Protein AF-A0ABD5Q8B8-F1 (afdb_monomer_li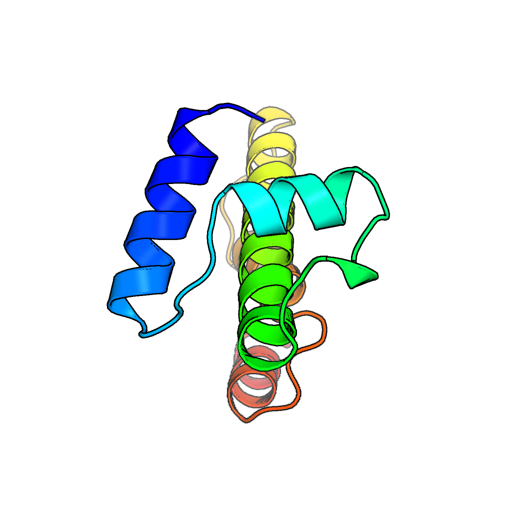te)

Secondary structure (DSSP, 8-state):
--HHHHHHHHHHHHHTT----HHHHHHHHTT-GGGS-HHHHHHHHHHHHHHHHHHHHHHHHHTT----HHHHHHHHHHHTTT--SHHHHHHHHHS--

Foldseek 3Di:
DDPVLLVVLCVVLVVVVAPDDPVCLVCVVVVNNVPPDPSNSVVSQLSVLLVVLVVVLVVCVVVPDDDDPQNVLSSLCSNCPPPPDPSVVVSCVRNVD

Radius of gyration: 14.33 Å; chains: 1; bounding box: 32×22×41 Å

Organism: NCBI:txid2953748

Structure (mmCIF, N/CA/C/O backbone):
data_AF-A0ABD5Q8B8-F1
#
_entry.id   AF-A0ABD5Q8B8-F1
#
loop_
_atom_site.group_PDB
_atom_site.id
_atom_site.type_symbol
_atom_site.label_atom_id
_atom_site.label_alt_id
_atom_site.label_comp_id
_atom_site.label_asym_id
_atom_site.label_entity_id
_atom_site.label_seq_id
_atom_site.pdbx_PDB_ins_code
_atom_site.Cartn_x
_atom_site.Cartn_y
_atom_site.Cartn_z
_atom_site.occupancy
_atom_site.B_iso_or_equiv
_atom_site.auth_seq_id
_atom_site.auth_comp_id
_atom_site.auth_asym_id
_atom_site.auth_atom_id
_atom_site.pdbx_PDB_model_num
ATOM 1 N N . MET A 1 1 ? -10.455 0.412 -5.226 1.00 61.88 1 MET A N 1
ATOM 2 C CA . MET A 1 1 ? -9.513 1.404 -4.669 1.00 61.88 1 MET A CA 1
ATOM 3 C C . MET A 1 1 ? -9.747 2.744 -5.343 1.00 61.88 1 MET A C 1
ATOM 5 O O . MET A 1 1 ? -9.861 2.759 -6.566 1.00 61.88 1 MET A O 1
ATOM 9 N N . GLU A 1 2 ? -9.901 3.826 -4.579 1.00 79.38 2 GLU A N 1
ATOM 10 C CA . GLU A 1 2 ? -10.304 5.124 -5.134 1.00 79.38 2 GLU A CA 1
ATOM 11 C C . GLU A 1 2 ? -9.173 5.784 -5.951 1.00 79.38 2 GLU A C 1
ATOM 13 O O . GLU A 1 2 ? -8.013 5.713 -5.538 1.00 79.38 2 GLU A O 1
ATOM 18 N N . PRO A 1 3 ? -9.474 6.431 -7.096 1.00 81.19 3 PRO A N 1
ATOM 19 C CA . PRO A 1 3 ? -8.477 7.079 -7.960 1.00 81.19 3 PRO A CA 1
ATOM 20 C C . PRO A 1 3 ? -7.594 8.108 -7.242 1.00 81.19 3 PRO A C 1
ATOM 22 O O . PRO A 1 3 ? -6.417 8.240 -7.564 1.00 81.19 3 PRO A O 1
ATOM 25 N N . PHE A 1 4 ? -8.150 8.799 -6.244 1.00 82.19 4 PHE A N 1
ATOM 26 C CA . PHE A 1 4 ? -7.443 9.805 -5.453 1.00 82.19 4 PHE A CA 1
ATOM 27 C C . PHE A 1 4 ? -6.257 9.213 -4.680 1.00 82.19 4 PHE A C 1
ATOM 29 O O . PHE A 1 4 ? -5.153 9.739 -4.757 1.00 82.19 4 PHE A O 1
ATOM 36 N N . ILE A 1 5 ? -6.440 8.057 -4.031 1.00 81.69 5 ILE A N 1
ATOM 37 C CA . ILE A 1 5 ? -5.374 7.409 -3.247 1.00 81.69 5 ILE A CA 1
ATOM 38 C C . ILE A 1 5 ? -4.201 6.987 -4.137 1.00 81.69 5 ILE A C 1
ATOM 40 O O . ILE A 1 5 ? -3.047 7.106 -3.733 1.00 81.69 5 ILE A O 1
ATOM 44 N N . ARG A 1 6 ? -4.475 6.535 -5.369 1.00 82.62 6 ARG A N 1
ATOM 45 C CA . ARG A 1 6 ? -3.411 6.197 -6.329 1.00 82.62 6 ARG A CA 1
ATOM 46 C C . ARG A 1 6 ? -2.584 7.422 -6.700 1.00 82.62 6 ARG A C 1
ATOM 48 O O . ARG A 1 6 ? -1.362 7.335 -6.728 1.00 82.62 6 ARG A O 1
ATOM 55 N N . LYS A 1 7 ? -3.249 8.549 -6.963 1.00 83.88 7 LYS A N 1
ATOM 56 C CA . LYS A 1 7 ? -2.578 9.804 -7.301 1.00 83.88 7 LYS A CA 1
ATOM 57 C C . LYS A 1 7 ? -1.696 10.291 -6.148 1.00 83.88 7 LYS A C 1
ATOM 59 O O . LYS A 1 7 ? -0.513 10.509 -6.370 1.00 83.88 7 LYS A O 1
ATOM 64 N N . GLU A 1 8 ? -2.242 10.370 -4.937 1.00 83.69 8 GLU A N 1
ATOM 65 C CA . GLU A 1 8 ? -1.485 10.792 -3.748 1.00 83.69 8 GLU A CA 1
ATOM 66 C C . GLU A 1 8 ? -0.270 9.886 -3.499 1.00 83.69 8 GLU A C 1
ATOM 68 O O . GLU A 1 8 ? 0.820 10.367 -3.207 1.00 83.69 8 GLU A O 1
ATOM 73 N N . THR A 1 9 ? -0.425 8.568 -3.674 1.00 82.50 9 THR A N 1
ATOM 74 C CA . THR A 1 9 ? 0.682 7.611 -3.500 1.00 82.50 9 THR A CA 1
ATOM 75 C C . THR A 1 9 ? 1.789 7.829 -4.534 1.00 82.50 9 THR A C 1
ATOM 77 O O . THR A 1 9 ? 2.969 7.779 -4.191 1.00 82.50 9 THR A O 1
ATOM 80 N N . LEU A 1 10 ? 1.425 8.094 -5.793 1.00 83.75 10 LEU A N 1
ATOM 81 C CA . LEU A 1 10 ? 2.385 8.415 -6.853 1.00 83.75 10 LEU A CA 1
ATOM 82 C C . LEU A 1 10 ? 3.122 9.727 -6.559 1.00 83.75 10 LEU A C 1
ATOM 84 O O . LEU A 1 10 ? 4.342 9.781 -6.689 1.00 83.75 10 LEU A O 1
ATOM 88 N N . GLU A 1 11 ? 2.403 10.765 -6.130 1.00 81.88 11 GLU A N 1
ATOM 89 C CA . GLU A 1 11 ? 2.992 12.062 -5.780 1.00 81.88 11 GLU A CA 1
ATOM 90 C C . GLU A 1 11 ? 3.931 11.946 -4.567 1.00 81.88 11 GLU A C 1
ATOM 92 O O . GLU A 1 11 ? 5.039 12.482 -4.593 1.00 81.88 11 GLU A O 1
ATOM 97 N N . ALA A 1 12 ? 3.553 11.172 -3.545 1.00 74.75 12 ALA A N 1
ATOM 98 C CA . ALA A 1 12 ? 4.405 10.889 -2.391 1.00 74.75 12 ALA A CA 1
ATOM 99 C C . ALA A 1 12 ? 5.677 10.116 -2.782 1.00 74.75 12 ALA A C 1
ATOM 101 O O . ALA A 1 12 ? 6.774 10.457 -2.344 1.00 74.75 12 ALA A O 1
ATOM 102 N N . SER A 1 13 ? 5.549 9.111 -3.651 1.00 75.06 13 SER A N 1
ATOM 103 C CA . SER A 1 13 ? 6.677 8.296 -4.113 1.00 75.06 13 SER A CA 1
ATOM 104 C C . SER A 1 13 ? 7.658 9.087 -4.993 1.00 75.06 13 SER A C 1
ATOM 106 O O . SER A 1 13 ? 8.868 8.887 -4.900 1.00 75.06 13 SER A O 1
ATOM 108 N N . GLN A 1 14 ? 7.172 10.055 -5.780 1.00 77.88 14 GLN A N 1
ATOM 109 C CA . GLN A 1 14 ? 8.031 10.952 -6.564 1.00 77.88 14 GLN A CA 1
ATOM 110 C C . GLN A 1 14 ? 8.900 11.863 -5.692 1.00 77.88 14 GLN A C 1
ATOM 112 O O . GLN A 1 14 ? 10.047 12.129 -6.048 1.00 77.88 14 GLN A O 1
ATOM 117 N N . ILE A 1 15 ? 8.392 12.310 -4.539 1.00 70.00 15 ILE A N 1
ATOM 118 C CA . ILE A 1 15 ? 9.184 13.089 -3.572 1.00 70.00 15 ILE A CA 1
ATOM 119 C C . ILE A 1 15 ? 10.334 12.243 -3.006 1.00 70.00 15 ILE A C 1
ATOM 121 O O . ILE A 1 15 ? 11.423 12.765 -2.769 1.00 70.00 15 ILE A O 1
ATOM 125 N N . GLU A 1 16 ? 10.123 10.935 -2.840 1.00 65.06 16 GLU A N 1
ATOM 126 C CA . GLU A 1 16 ? 11.154 9.981 -2.407 1.00 65.06 16 GLU A CA 1
ATOM 127 C C . GLU A 1 16 ? 12.137 9.583 -3.528 1.00 65.06 16 GLU A C 1
ATOM 129 O O . GLU A 1 16 ? 13.109 8.873 -3.268 1.00 65.06 16 GLU A O 1
ATOM 134 N N . GLY A 1 17 ? 11.945 10.099 -4.750 1.00 68.31 17 GLY A N 1
ATOM 135 C CA . GLY A 1 17 ? 12.837 9.895 -5.896 1.00 68.31 17 GLY A CA 1
ATOM 136 C C . GLY A 1 17 ? 12.444 8.735 -6.810 1.00 68.31 17 GLY A C 1
ATOM 137 O O . GLY A 1 17 ? 13.217 8.366 -7.694 1.00 68.31 17 GLY A O 1
ATOM 138 N N . THR A 1 18 ? 11.258 8.159 -6.626 1.00 73.31 18 THR A N 1
ATOM 139 C CA . THR A 1 18 ? 10.788 7.031 -7.429 1.00 73.31 18 THR A CA 1
ATOM 140 C C . THR A 1 18 ? 9.966 7.523 -8.628 1.00 73.31 18 THR A C 1
ATOM 142 O O . THR A 1 18 ? 9.012 8.284 -8.483 1.00 73.31 18 THR A O 1
ATOM 145 N N . HIS A 1 19 ? 10.295 7.067 -9.840 1.00 82.19 19 HIS A N 1
ATOM 146 C CA . HIS A 1 19 ? 9.668 7.524 -11.092 1.00 82.19 19 HIS A CA 1
ATOM 147 C C . HIS A 1 19 ? 8.498 6.649 -11.581 1.00 82.19 19 HIS A C 1
ATOM 149 O O . HIS A 1 19 ? 8.260 6.551 -12.784 1.00 82.19 19 HIS A O 1
ATOM 155 N N . VAL A 1 20 ? 7.767 5.990 -10.676 1.00 89.62 20 VAL A N 1
ATOM 156 C CA . VAL A 1 20 ? 6.644 5.109 -11.050 1.00 89.62 20 VAL A CA 1
ATOM 157 C C . VAL A 1 20 ? 5.541 5.898 -11.749 1.00 89.62 20 VAL A C 1
ATOM 159 O O . VAL A 1 20 ? 5.217 7.027 -11.372 1.00 89.62 20 VAL A O 1
ATOM 162 N N . THR A 1 21 ? 4.932 5.283 -12.756 1.00 89.75 21 THR A N 1
ATOM 163 C CA . THR A 1 21 ? 3.799 5.833 -13.495 1.00 89.75 21 THR A CA 1
ATOM 164 C C . THR A 1 21 ? 2.507 5.085 -13.177 1.00 89.75 21 THR A C 1
ATOM 166 O O . THR A 1 21 ? 2.505 3.945 -12.714 1.00 89.75 21 THR A O 1
ATOM 169 N N . LEU A 1 22 ? 1.368 5.706 -13.487 1.00 90.19 22 LEU A N 1
ATOM 170 C CA . LEU A 1 22 ? 0.070 5.041 -13.368 1.00 90.19 22 LEU A CA 1
ATOM 171 C C . LEU A 1 22 ? -0.041 3.816 -14.299 1.00 90.19 22 LEU A C 1
ATOM 173 O O . LEU A 1 22 ? -0.685 2.831 -13.944 1.00 90.19 22 LEU A O 1
ATOM 177 N N . SER A 1 23 ? 0.614 3.858 -15.462 1.00 91.69 23 SER A N 1
ATOM 178 C CA . SER A 1 23 ? 0.664 2.730 -16.395 1.00 91.69 23 SER A CA 1
ATOM 179 C C . SER A 1 23 ? 1.391 1.524 -15.806 1.00 91.69 23 SER A C 1
ATOM 181 O O . SER A 1 23 ? 0.949 0.405 -16.036 1.00 91.69 23 SER A O 1
ATOM 183 N N . ASP A 1 24 ? 2.445 1.732 -15.012 1.00 93.19 24 ASP A N 1
ATOM 184 C CA . ASP A 1 24 ? 3.157 0.631 -14.349 1.00 93.19 24 ASP A CA 1
ATOM 185 C C . ASP A 1 24 ? 2.258 -0.075 -13.325 1.00 93.19 24 ASP A C 1
ATOM 187 O O . ASP A 1 24 ? 2.227 -1.303 -13.258 1.00 93.19 24 ASP A O 1
ATOM 191 N N . ILE A 1 25 ? 1.457 0.696 -12.577 1.00 91.25 25 ILE A N 1
ATOM 192 C CA . ILE A 1 25 ? 0.467 0.150 -11.635 1.00 91.25 25 ILE A CA 1
ATOM 193 C C . ILE A 1 25 ? -0.567 -0.694 -12.386 1.00 91.25 25 ILE A C 1
ATOM 195 O O . ILE A 1 25 ? -0.878 -1.806 -11.965 1.00 91.25 25 ILE A O 1
ATOM 199 N N . TYR A 1 26 ? -1.093 -0.196 -13.508 1.00 92.94 26 TYR A N 1
ATOM 200 C CA . TYR A 1 26 ? -2.061 -0.954 -14.303 1.00 92.94 26 TYR A CA 1
ATOM 201 C C . TYR A 1 26 ? -1.451 -2.190 -14.958 1.00 92.94 26 TYR A C 1
ATOM 203 O O . TYR A 1 26 ? -2.106 -3.229 -15.004 1.00 92.94 26 TYR A O 1
ATOM 211 N N . ALA A 1 27 ? -0.206 -2.106 -15.428 1.00 94.50 27 ALA A N 1
ATOM 212 C CA . ALA A 1 27 ? 0.519 -3.256 -15.947 1.00 94.50 27 ALA A CA 1
ATOM 213 C C . ALA A 1 27 ? 0.672 -4.336 -14.866 1.00 94.50 27 ALA A C 1
ATOM 215 O O . ALA A 1 27 ? 0.418 -5.504 -15.147 1.00 94.50 27 ALA A O 1
ATOM 216 N N . TYR A 1 28 ? 0.991 -3.954 -13.624 1.00 93.69 28 TYR A N 1
ATOM 217 C CA . TYR A 1 28 ? 1.028 -4.877 -12.488 1.00 93.69 28 TYR A CA 1
ATOM 218 C C . TYR A 1 28 ? -0.349 -5.500 -12.203 1.00 93.69 28 TYR A C 1
ATOM 220 O O . TYR A 1 28 ? -0.479 -6.721 -12.163 1.00 93.69 28 TYR A O 1
ATOM 228 N N . GLU A 1 29 ? -1.401 -4.685 -12.059 1.00 90.62 29 GLU A N 1
ATOM 229 C CA . GLU A 1 29 ? -2.767 -5.162 -11.772 1.00 90.62 29 GLU A CA 1
ATOM 230 C C . GLU A 1 29 ? -3.305 -6.104 -12.870 1.00 90.62 29 GLU A C 1
ATOM 232 O O . GLU A 1 29 ? -4.064 -7.029 -12.581 1.00 90.62 29 GLU A O 1
ATOM 237 N N . ALA A 1 30 ? -2.899 -5.894 -14.126 1.00 94.62 30 ALA A N 1
ATOM 238 C CA . ALA A 1 30 ? -3.258 -6.739 -15.262 1.00 94.62 30 ALA A CA 1
ATOM 239 C C . ALA A 1 30 ? -2.397 -8.014 -15.392 1.00 94.62 30 ALA A C 1
ATOM 241 O O . ALA A 1 30 ? -2.624 -8.805 -16.310 1.00 94.62 30 ALA A O 1
ATOM 242 N N . GLY A 1 31 ? -1.402 -8.219 -14.519 1.00 94.06 31 GLY A N 1
ATOM 243 C CA . GLY A 1 31 ? -0.448 -9.330 -14.611 1.00 94.06 31 GLY A CA 1
ATOM 244 C C . GLY A 1 31 ? 0.516 -9.216 -15.798 1.00 94.06 31 GLY A C 1
ATOM 245 O O . GLY A 1 31 ? 1.032 -10.221 -16.283 1.00 94.06 31 GLY A O 1
ATOM 246 N N . GLN A 1 32 ? 0.741 -8.001 -16.298 1.00 95.38 32 GLN A N 1
ATOM 247 C CA . GLN A 1 32 ? 1.583 -7.689 -17.452 1.00 95.38 32 GLN A CA 1
ATOM 248 C C . GLN A 1 32 ? 2.878 -6.976 -17.034 1.00 95.38 32 GLN A C 1
ATOM 250 O O . GLN A 1 32 ? 3.314 -6.011 -17.662 1.00 95.38 32 GLN A O 1
ATOM 255 N N . GLU A 1 33 ? 3.515 -7.460 -15.969 1.00 91.56 33 GLU A N 1
ATOM 256 C CA . GLU A 1 33 ? 4.711 -6.851 -15.367 1.00 91.56 33 GLU A CA 1
ATOM 257 C C . GLU A 1 33 ? 5.908 -6.738 -16.330 1.00 91.56 33 GLU A C 1
ATOM 259 O O . GLU A 1 33 ? 6.822 -5.953 -16.096 1.00 91.56 33 GLU A O 1
ATOM 264 N N . THR A 1 34 ? 5.890 -7.462 -17.453 1.00 94.25 34 THR A N 1
ATOM 265 C CA . THR A 1 34 ? 6.869 -7.322 -18.543 1.00 94.25 34 THR A CA 1
ATOM 266 C C . THR A 1 34 ? 6.858 -5.946 -19.213 1.00 94.25 34 THR A C 1
ATOM 268 O O . THR A 1 34 ? 7.815 -5.620 -19.908 1.00 94.25 34 THR A O 1
ATOM 271 N N . PHE A 1 35 ? 5.790 -5.155 -19.051 1.00 92.69 35 PHE A N 1
ATOM 272 C CA . PHE A 1 35 ? 5.714 -3.770 -19.540 1.00 92.69 35 PHE A CA 1
ATOM 273 C C . PHE A 1 35 ? 6.249 -2.736 -18.542 1.00 92.69 35 PHE A C 1
ATOM 275 O O . PHE A 1 35 ? 6.261 -1.548 -18.855 1.00 92.69 35 PHE A O 1
ATOM 282 N N . ILE A 1 36 ? 6.667 -3.168 -17.350 1.00 93.62 36 ILE A N 1
ATOM 283 C CA . ILE A 1 36 ? 7.266 -2.296 -16.343 1.00 93.62 36 ILE A CA 1
ATOM 284 C C . ILE A 1 36 ? 8.776 -2.303 -16.564 1.00 93.62 36 ILE A C 1
ATOM 286 O O . ILE A 1 36 ? 9.410 -3.363 -16.522 1.00 93.62 36 ILE A O 1
ATOM 290 N N . ASP A 1 37 ? 9.350 -1.121 -16.781 1.00 92.81 37 ASP A N 1
ATOM 291 C CA . ASP A 1 37 ? 10.796 -0.974 -16.935 1.00 92.81 37 ASP A CA 1
ATOM 292 C C . ASP A 1 37 ? 11.526 -1.439 -15.659 1.00 92.81 37 ASP A C 1
ATOM 294 O O . ASP A 1 37 ? 11.043 -1.255 -14.537 1.00 92.81 37 ASP A O 1
ATOM 298 N N . GLU A 1 38 ? 12.693 -2.069 -15.821 1.00 89.62 38 GLU A N 1
ATOM 299 C CA . GLU A 1 38 ? 13.439 -2.705 -14.721 1.00 89.62 38 GLU A CA 1
ATOM 300 C C . GLU A 1 38 ? 13.752 -1.725 -13.581 1.00 89.62 38 GLU A C 1
ATOM 302 O O . GLU A 1 38 ? 13.585 -2.057 -12.408 1.00 89.62 38 GLU A O 1
ATOM 307 N N . ASP A 1 39 ? 14.141 -0.496 -13.924 1.00 88.81 39 ASP A N 1
ATOM 308 C CA . ASP A 1 39 ? 14.441 0.583 -12.981 1.00 88.81 39 ASP A CA 1
ATOM 309 C C . ASP A 1 39 ? 13.208 1.042 -12.187 1.00 88.81 39 ASP A C 1
ATOM 311 O O . ASP A 1 39 ? 13.343 1.559 -11.077 1.00 88.81 39 ASP A O 1
ATOM 315 N N . ARG A 1 40 ? 11.997 0.803 -12.709 1.00 89.75 40 ARG A N 1
ATOM 316 C CA . ARG A 1 40 ? 10.728 1.126 -12.043 1.00 89.75 40 ARG A CA 1
ATOM 317 C C . ARG A 1 40 ? 10.085 -0.061 -11.338 1.00 89.75 40 ARG A C 1
ATOM 319 O O . ARG A 1 40 ? 9.146 0.151 -10.568 1.00 89.75 40 ARG A O 1
ATOM 326 N N . ARG A 1 41 ? 10.560 -1.295 -11.542 1.00 89.06 41 ARG A N 1
ATOM 327 C CA . ARG A 1 41 ? 9.925 -2.495 -10.967 1.00 89.06 41 ARG A CA 1
ATOM 328 C C . ARG A 1 41 ? 9.887 -2.451 -9.441 1.00 89.06 41 ARG A C 1
ATOM 330 O O . ARG A 1 41 ? 8.832 -2.682 -8.853 1.00 89.06 41 ARG A O 1
ATOM 337 N N . GLN A 1 42 ? 11.005 -2.102 -8.802 1.00 87.06 42 GLN A N 1
ATOM 338 C CA . GLN A 1 42 ? 11.069 -2.004 -7.341 1.00 87.06 42 GLN A CA 1
ATOM 339 C C . GLN A 1 42 ? 10.117 -0.923 -6.813 1.00 87.06 42 GLN A C 1
ATOM 341 O O . GLN A 1 42 ? 9.297 -1.196 -5.940 1.00 87.06 42 GLN A O 1
ATOM 346 N N . GLY A 1 43 ? 10.166 0.272 -7.403 1.00 87.38 43 GLY A N 1
ATOM 347 C CA . GLY A 1 43 ? 9.262 1.361 -7.047 1.00 87.38 43 GLY A CA 1
ATOM 348 C C . GLY A 1 43 ? 7.789 0.994 -7.228 1.00 87.38 43 GLY A C 1
ATOM 349 O O . GLY A 1 43 ? 6.948 1.319 -6.394 1.00 87.38 43 GLY A O 1
ATOM 350 N N . THR A 1 44 ? 7.467 0.271 -8.300 1.00 90.88 44 THR A N 1
ATOM 351 C CA . THR A 1 44 ? 6.098 -0.186 -8.561 1.00 90.88 44 THR A CA 1
ATOM 352 C C . THR A 1 44 ? 5.639 -1.140 -7.464 1.00 90.88 44 THR A C 1
ATOM 354 O O . THR A 1 44 ? 4.545 -0.967 -6.930 1.00 90.88 44 THR A O 1
ATOM 357 N N . GLN A 1 45 ? 6.490 -2.082 -7.049 1.00 90.06 45 GLN A N 1
ATOM 358 C CA . GLN A 1 45 ? 6.181 -2.986 -5.942 1.00 90.06 45 GLN A CA 1
ATOM 359 C C . GLN A 1 45 ? 5.977 -2.236 -4.615 1.00 90.06 45 GLN A C 1
ATOM 361 O O . GLN A 1 45 ? 5.063 -2.569 -3.863 1.00 90.06 45 GLN A O 1
ATOM 366 N N . GLU A 1 46 ? 6.776 -1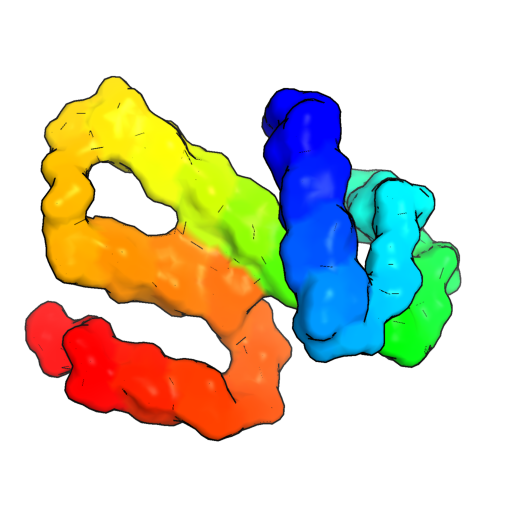.203 -4.336 1.00 87.19 46 GLU A N 1
ATOM 367 C CA . GLU A 1 46 ? 6.615 -0.355 -3.146 1.00 87.19 46 GLU A CA 1
ATOM 368 C C . GLU A 1 46 ? 5.248 0.339 -3.124 1.00 87.19 46 GLU A C 1
ATOM 370 O O . GLU A 1 46 ? 4.547 0.303 -2.109 1.00 87.19 46 GLU A O 1
ATOM 375 N N . ILE A 1 47 ? 4.824 0.902 -4.259 1.00 88.81 47 ILE A N 1
ATOM 376 C CA . ILE A 1 47 ? 3.501 1.517 -4.387 1.00 88.81 47 ILE A CA 1
ATOM 377 C C . ILE A 1 47 ? 2.397 0.477 -4.199 1.00 88.81 47 ILE A C 1
ATOM 379 O O . ILE A 1 47 ? 1.461 0.713 -3.439 1.00 88.81 47 ILE A O 1
ATOM 383 N N . ILE A 1 48 ? 2.504 -0.697 -4.823 1.00 91.38 48 ILE A N 1
ATOM 384 C CA . ILE A 1 48 ? 1.522 -1.775 -4.646 1.00 91.38 48 ILE A CA 1
ATOM 385 C C . ILE A 1 48 ? 1.407 -2.182 -3.172 1.00 91.38 48 ILE A C 1
ATOM 387 O O . ILE A 1 48 ? 0.301 -2.293 -2.637 1.00 91.38 48 ILE A O 1
ATOM 391 N N . ASN A 1 49 ? 2.535 -2.341 -2.483 1.00 90.75 49 ASN A N 1
ATOM 392 C CA . ASN A 1 49 ? 2.553 -2.668 -1.063 1.00 90.75 49 ASN A CA 1
ATOM 393 C C . ASN A 1 49 ? 1.901 -1.579 -0.209 1.00 90.75 49 ASN A C 1
ATOM 395 O O . ASN A 1 49 ? 1.136 -1.893 0.705 1.00 90.75 49 ASN A O 1
ATOM 399 N N . TYR A 1 50 ? 2.165 -0.307 -0.518 1.00 88.38 50 TYR A N 1
ATOM 400 C CA . TYR A 1 50 ? 1.529 0.831 0.141 1.00 88.38 50 TYR A CA 1
ATOM 401 C C . TYR A 1 50 ? 0.010 0.795 -0.028 1.00 88.38 50 TYR A C 1
ATOM 403 O O . TYR A 1 50 ? -0.740 0.884 0.950 1.00 88.38 50 TYR A O 1
ATOM 411 N N . LEU A 1 51 ? -0.452 0.581 -1.259 1.00 90.25 51 LEU A N 1
ATOM 412 C CA . LEU A 1 51 ? -1.871 0.516 -1.576 1.00 90.25 51 LEU A CA 1
ATOM 413 C C . LEU A 1 51 ? -2.570 -0.645 -0.845 1.00 90.25 51 LEU A C 1
ATOM 415 O O . LEU A 1 51 ? -3.675 -0.481 -0.310 1.00 90.25 51 LEU A O 1
ATOM 419 N N . HIS A 1 52 ? -1.913 -1.803 -0.762 1.00 91.25 52 HIS A N 1
ATOM 420 C CA . HIS A 1 52 ? -2.391 -2.957 -0.001 1.00 91.25 52 HIS A CA 1
ATOM 421 C C . HIS A 1 52 ? -2.405 -2.702 1.511 1.00 91.25 52 HIS A C 1
ATOM 423 O O . HIS A 1 52 ? -3.385 -3.048 2.175 1.00 91.25 52 HIS A O 1
ATOM 429 N N . ALA A 1 53 ? -1.358 -2.085 2.064 1.00 92.00 53 ALA A N 1
ATOM 430 C CA . ALA A 1 53 ? -1.266 -1.764 3.486 1.00 92.00 53 ALA A CA 1
ATOM 431 C C . ALA A 1 53 ? -2.371 -0.791 3.925 1.00 92.00 53 ALA A C 1
ATOM 433 O O . ALA A 1 53 ? -3.035 -1.039 4.933 1.00 92.00 53 ALA A O 1
ATOM 434 N N . LEU A 1 54 ? -2.617 0.265 3.140 1.00 90.94 54 LEU A N 1
ATOM 435 C CA . LEU A 1 54 ? -3.700 1.220 3.389 1.00 90.94 54 LEU A CA 1
ATOM 436 C C . LEU A 1 54 ? -5.085 0.589 3.276 1.00 90.94 54 LEU A C 1
ATOM 438 O O . LEU A 1 54 ? -5.960 0.852 4.099 1.00 90.94 54 LEU A O 1
ATOM 442 N N . THR A 1 55 ? -5.302 -0.234 2.249 1.00 92.00 55 THR A N 1
ATOM 443 C CA . THR A 1 55 ? -6.586 -0.920 2.068 1.00 92.00 55 THR A CA 1
ATOM 444 C C . THR A 1 55 ? -6.867 -1.820 3.268 1.00 92.00 55 THR A C 1
ATOM 446 O O . THR A 1 55 ? -7.937 -1.737 3.865 1.00 92.00 55 THR A O 1
ATOM 449 N N . HIS A 1 56 ? -5.872 -2.606 3.683 1.00 91.81 56 HIS A N 1
ATOM 450 C CA . HIS A 1 56 ? -5.989 -3.499 4.827 1.00 91.81 56 HIS A CA 1
ATOM 451 C C . HIS A 1 56 ? -6.324 -2.763 6.130 1.00 91.81 56 HIS A C 1
ATOM 453 O O . HIS A 1 56 ? -7.223 -3.184 6.857 1.00 91.81 56 HIS A O 1
ATOM 459 N N . SER A 1 57 ? -5.628 -1.666 6.437 1.00 92.00 57 SER A N 1
ATOM 460 C CA . SER A 1 57 ? -5.869 -0.935 7.682 1.00 92.00 57 SER A CA 1
ATOM 461 C C . SER A 1 57 ? -7.195 -0.209 7.701 1.00 92.00 57 SER A C 1
ATOM 463 O O . SER A 1 57 ? -7.884 -0.243 8.717 1.00 92.00 57 SER A O 1
ATOM 465 N N . ARG A 1 58 ? -7.591 0.398 6.580 1.00 93.12 58 ARG A N 1
ATOM 466 C CA . ARG A 1 58 ? -8.912 1.011 6.442 1.00 93.12 58 ARG A CA 1
ATOM 467 C C . ARG A 1 58 ? -10.008 -0.018 6.692 1.00 93.12 58 ARG A C 1
ATOM 469 O O . ARG A 1 58 ? -10.952 0.272 7.427 1.00 93.12 58 ARG A O 1
ATOM 476 N N . ASP A 1 59 ? -9.886 -1.199 6.096 1.00 94.81 59 ASP A N 1
ATOM 477 C CA . ASP A 1 59 ? -10.880 -2.260 6.244 1.00 94.81 59 ASP A CA 1
ATOM 478 C C . ASP A 1 59 ? -10.923 -2.762 7.695 1.00 94.81 59 ASP A C 1
ATOM 480 O O . ASP A 1 59 ? -12.006 -2.916 8.257 1.00 94.81 59 ASP A O 1
ATOM 484 N N . ALA A 1 60 ? -9.766 -2.910 8.351 1.00 93.56 60 ALA A N 1
ATOM 485 C CA . ALA A 1 60 ? -9.690 -3.266 9.767 1.00 93.56 60 ALA A CA 1
ATOM 486 C C . ALA A 1 60 ? -10.332 -2.206 10.682 1.00 93.56 60 ALA A C 1
ATOM 488 O O . ALA A 1 60 ? -11.101 -2.555 11.578 1.00 93.56 60 ALA A O 1
ATOM 489 N N . ILE A 1 61 ? -10.060 -0.919 10.441 1.00 95.38 61 ILE A N 1
ATOM 490 C CA . ILE A 1 61 ? -10.644 0.200 11.200 1.00 95.38 61 ILE A CA 1
ATOM 491 C C . ILE A 1 61 ? -12.161 0.246 11.000 1.00 95.38 61 ILE A C 1
ATOM 493 O O . ILE A 1 61 ? -12.915 0.382 11.960 1.00 95.38 61 ILE A O 1
ATOM 497 N N . THR A 1 62 ? -12.621 0.068 9.762 1.00 95.88 62 THR A N 1
ATOM 498 C CA . THR A 1 62 ? -14.052 0.050 9.422 1.00 95.88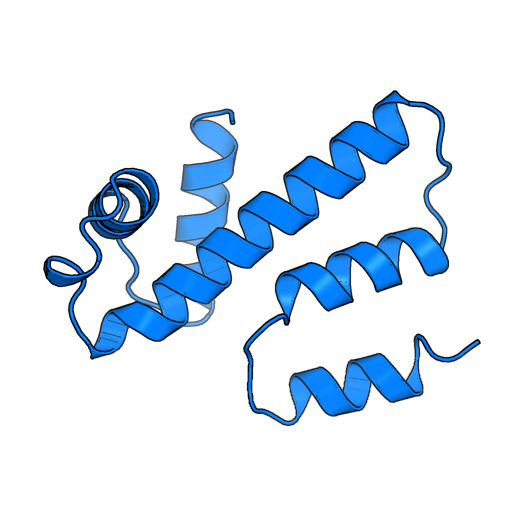 62 THR A CA 1
ATOM 499 C C . THR A 1 62 ? -14.767 -1.150 10.050 1.00 95.88 62 THR A C 1
ATOM 501 O O . THR A 1 62 ? -15.925 -1.041 10.445 1.00 95.88 62 THR A O 1
ATOM 504 N N . ALA A 1 63 ? -14.068 -2.276 10.212 1.00 96.19 63 ALA A N 1
ATOM 505 C CA . ALA A 1 63 ? -14.545 -3.453 10.936 1.00 96.19 63 ALA A CA 1
ATOM 506 C C . ALA A 1 63 ? -14.500 -3.303 12.474 1.00 96.19 63 ALA A C 1
ATOM 508 O O . ALA A 1 63 ? -14.858 -4.239 13.188 1.00 96.19 63 ALA A O 1
ATOM 509 N N . GLY A 1 64 ? -14.079 -2.145 12.995 1.00 95.25 64 GLY A N 1
ATOM 510 C CA . GLY A 1 64 ? -14.090 -1.827 14.424 1.00 95.25 64 GLY A CA 1
ATOM 511 C C . GLY A 1 64 ? -12.763 -2.044 15.153 1.00 95.25 64 GLY A C 1
ATOM 512 O O . GLY A 1 64 ? -12.729 -1.922 16.379 1.00 95.25 64 GLY A O 1
ATOM 513 N N . LYS A 1 65 ? -11.661 -2.343 14.448 1.00 94.25 65 LYS A N 1
ATOM 514 C CA . LYS A 1 65 ? -10.325 -2.384 15.063 1.00 94.25 65 LYS A CA 1
ATOM 515 C C . LYS A 1 65 ? -9.900 -0.963 15.446 1.00 94.25 65 LYS A C 1
ATOM 517 O O . LYS A 1 65 ? -10.005 -0.032 14.651 1.00 94.25 65 LYS A O 1
ATOM 522 N N . THR A 1 66 ? -9.412 -0.788 16.669 1.00 94.38 66 THR A N 1
ATOM 523 C CA . THR A 1 66 ? -8.859 0.490 17.128 1.00 94.38 66 THR A CA 1
ATOM 524 C C . THR A 1 66 ? -7.488 0.745 16.502 1.00 94.38 66 THR A C 1
ATOM 526 O O . THR A 1 66 ? -6.764 -0.183 16.141 1.00 94.38 66 THR A O 1
ATOM 529 N N . VAL A 1 67 ? -7.114 2.020 16.370 1.00 93.00 67 VAL A N 1
ATOM 530 C CA . VAL A 1 67 ? -5.775 2.396 15.901 1.00 93.00 67 VAL A CA 1
ATOM 531 C C . VAL A 1 67 ? -4.785 2.178 17.042 1.00 93.00 67 VAL A C 1
ATOM 533 O O . VAL A 1 67 ? -4.684 3.000 17.951 1.00 93.00 67 VAL A O 1
ATOM 536 N N . THR A 1 68 ? -4.089 1.044 17.004 1.00 93.69 68 THR A N 1
ATOM 537 C CA . THR A 1 68 ? -3.072 0.655 17.988 1.00 93.69 68 THR A CA 1
ATOM 538 C C . THR A 1 68 ? -1.697 0.511 17.341 1.00 93.69 68 THR A C 1
ATOM 540 O O . THR A 1 68 ? -1.567 0.502 16.114 1.00 93.69 68 THR A O 1
ATOM 543 N N . VAL A 1 69 ? -0.657 0.381 18.170 1.00 90.44 69 VAL A N 1
ATOM 544 C CA . VAL A 1 69 ? 0.711 0.127 17.695 1.00 90.44 69 VAL A CA 1
ATOM 545 C C . VAL A 1 69 ? 0.770 -1.177 16.900 1.00 90.44 69 VAL A C 1
ATOM 547 O O . VAL A 1 69 ? 1.412 -1.211 15.856 1.00 90.44 69 VAL A O 1
ATOM 550 N N . GLU A 1 70 ? 0.037 -2.213 17.311 1.00 89.81 70 GLU A N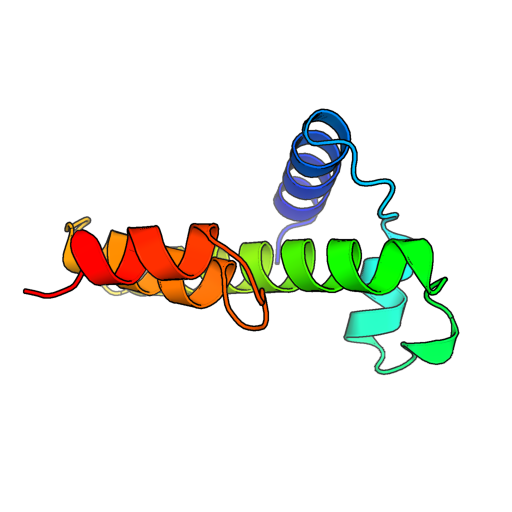 1
ATOM 551 C CA . GLU A 1 70 ? -0.032 -3.488 16.594 1.00 89.81 70 GLU A CA 1
ATOM 552 C C . GLU A 1 70 ? -0.599 -3.310 15.180 1.00 89.81 70 GLU A C 1
ATOM 554 O O . GLU A 1 70 ? -0.016 -3.809 14.219 1.00 89.81 70 GLU A O 1
ATOM 559 N N . LEU A 1 71 ? -1.684 -2.539 15.020 1.00 90.19 71 LEU A N 1
ATOM 560 C CA . LEU A 1 71 ? -2.241 -2.249 13.694 1.00 90.19 71 LEU A CA 1
ATOM 561 C C . LEU A 1 71 ? -1.249 -1.465 12.821 1.00 90.19 71 LEU A C 1
ATOM 563 O O . LEU A 1 71 ? -1.086 -1.770 11.640 1.00 90.19 71 LEU A O 1
ATOM 567 N N . LEU A 1 72 ? -0.558 -0.477 13.394 1.00 89.88 72 LEU A N 1
ATOM 568 C CA . LEU A 1 72 ? 0.465 0.291 12.678 1.00 89.88 72 LEU A CA 1
ATOM 569 C C . LEU A 1 72 ? 1.651 -0.593 12.262 1.00 89.88 72 LEU A C 1
ATOM 571 O O . LEU A 1 72 ? 2.168 -0.459 11.153 1.00 89.88 72 LEU A O 1
ATOM 575 N N . CYS A 1 73 ? 2.045 -1.540 13.109 1.00 90.19 73 CYS A N 1
ATOM 576 C CA . CYS A 1 73 ? 3.079 -2.522 12.812 1.00 90.19 73 CYS A CA 1
ATOM 577 C C . CYS A 1 73 ? 2.660 -3.503 11.709 1.00 90.19 73 CYS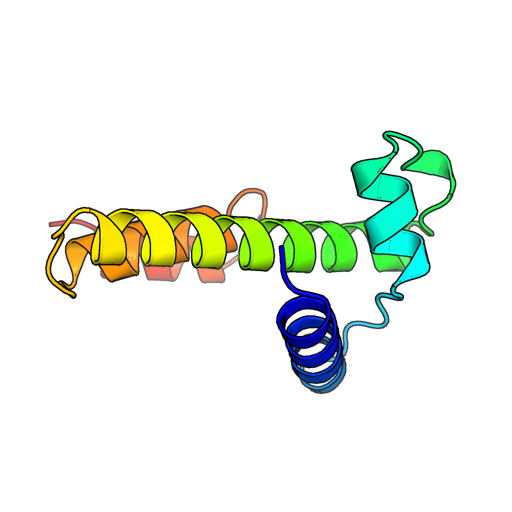 A C 1
ATOM 579 O O . CYS A 1 73 ? 3.449 -3.785 10.809 1.00 90.19 73 CYS A O 1
ATOM 581 N N . GLU A 1 74 ? 1.415 -3.988 11.720 1.00 89.56 74 GLU A N 1
ATOM 582 C CA . GLU A 1 74 ? 0.853 -4.811 10.639 1.00 89.56 74 GLU A CA 1
ATOM 583 C C . GLU A 1 74 ? 0.869 -4.069 9.293 1.00 89.56 74 GLU A C 1
ATOM 585 O O . GLU A 1 74 ? 1.262 -4.637 8.270 1.00 89.56 74 GLU A O 1
ATOM 590 N N . MET A 1 75 ? 0.479 -2.790 9.284 1.00 91.00 75 MET A N 1
ATOM 591 C CA . MET A 1 75 ? 0.547 -1.939 8.092 1.00 91.00 75 MET A CA 1
ATOM 592 C C . MET A 1 75 ? 1.974 -1.796 7.580 1.00 91.00 75 MET A C 1
ATOM 594 O O . MET A 1 75 ? 2.231 -1.981 6.391 1.00 91.00 75 MET A O 1
ATOM 598 N N . LEU A 1 76 ? 2.902 -1.476 8.480 1.00 88.12 76 LEU A N 1
ATOM 599 C CA . LEU A 1 76 ? 4.289 -1.225 8.129 1.00 88.12 76 LEU A CA 1
ATOM 600 C C . LEU A 1 76 ? 4.975 -2.501 7.612 1.00 88.12 76 LEU A C 1
ATOM 602 O O . LEU A 1 76 ? 5.715 -2.436 6.632 1.00 88.12 76 LEU A O 1
ATOM 606 N N . HIS A 1 77 ? 4.666 -3.671 8.182 1.00 88.38 77 HIS A N 1
ATOM 607 C CA . HIS A 1 77 ? 5.123 -4.962 7.655 1.00 88.38 77 HIS A CA 1
ATOM 608 C C . HIS A 1 77 ? 4.649 -5.216 6.221 1.00 88.38 77 HIS A C 1
ATOM 610 O O . HIS A 1 77 ? 5.422 -5.706 5.400 1.00 88.38 77 HIS A O 1
ATOM 616 N N . ARG A 1 78 ? 3.390 -4.886 5.906 1.00 90.12 78 ARG A N 1
ATOM 617 C CA . ARG A 1 78 ? 2.847 -5.030 4.546 1.00 90.12 78 ARG A CA 1
ATOM 618 C C . ARG A 1 78 ? 3.511 -4.062 3.576 1.00 90.12 78 ARG A C 1
ATOM 620 O O . ARG A 1 78 ? 3.893 -4.483 2.491 1.00 90.12 78 ARG A O 1
ATOM 627 N N . LEU A 1 79 ? 3.691 -2.809 3.991 1.00 88.00 79 LEU A N 1
ATOM 628 C CA . LEU A 1 79 ? 4.364 -1.778 3.203 1.00 88.00 79 LEU A CA 1
ATOM 629 C C . LEU A 1 79 ? 5.788 -2.200 2.808 1.00 88.00 79 LEU A C 1
ATOM 631 O O . LEU A 1 7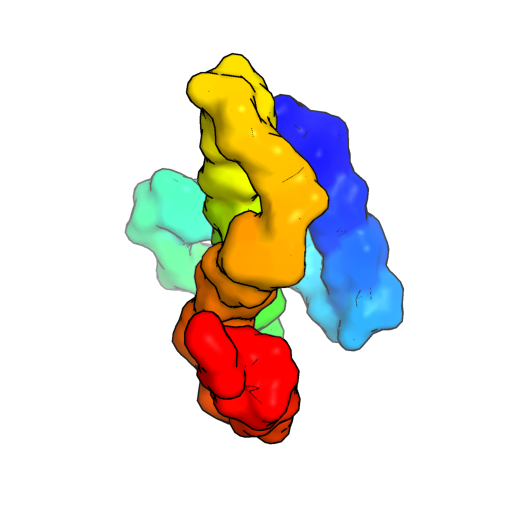9 ? 6.193 -2.024 1.663 1.00 88.00 79 LEU A O 1
ATOM 635 N N . LEU A 1 80 ? 6.533 -2.783 3.749 1.00 86.62 80 LEU A N 1
ATOM 636 C CA . LEU A 1 80 ? 7.936 -3.158 3.556 1.00 86.62 80 LEU A CA 1
ATOM 637 C C . LEU A 1 80 ? 8.131 -4.580 2.998 1.00 86.62 80 LEU A C 1
ATOM 639 O O . LEU A 1 80 ? 9.264 -5.027 2.830 1.00 86.62 80 LEU A O 1
ATOM 643 N N . SER A 1 81 ? 7.053 -5.291 2.662 1.00 84.25 81 SER A N 1
ATOM 644 C CA . SER A 1 81 ? 7.138 -6.649 2.119 1.00 84.25 81 SER A CA 1
ATOM 645 C C . SER A 1 81 ? 7.966 -6.702 0.827 1.00 84.25 81 SER A C 1
ATOM 647 O O . SER A 1 81 ? 7.719 -5.958 -0.114 1.00 84.25 81 SER A O 1
ATOM 649 N N . GLY A 1 82 ? 8.968 -7.580 0.760 1.00 74.75 82 GLY A N 1
ATOM 650 C CA . GLY A 1 82 ? 9.844 -7.688 -0.415 1.00 74.75 82 GLY A CA 1
ATOM 651 C C . GLY A 1 82 ? 10.955 -6.632 -0.496 1.00 74.75 82 GLY A C 1
ATOM 652 O O . GLY A 1 82 ? 11.739 -6.662 -1.441 1.00 74.75 82 GLY A O 1
ATOM 653 N N . TYR A 1 83 ? 11.090 -5.748 0.502 1.00 69.62 83 TYR A N 1
ATOM 654 C CA . TYR A 1 83 ? 12.196 -4.794 0.583 1.00 69.62 83 TYR A CA 1
ATOM 655 C C . TYR A 1 83 ? 13.411 -5.430 1.282 1.00 69.62 83 TYR A C 1
ATOM 657 O O . TYR A 1 83 ? 13.432 -5.614 2.501 1.00 69.62 83 TYR A O 1
ATOM 665 N N . ALA A 1 84 ? 14.465 -5.755 0.533 1.00 59.88 84 ALA A N 1
ATOM 666 C CA . ALA A 1 84 ? 15.729 -6.216 1.108 1.00 59.88 84 ALA A CA 1
ATOM 667 C C . ALA A 1 84 ? 16.584 -5.005 1.527 1.00 59.88 84 ALA A C 1
ATOM 669 O O . ALA A 1 84 ? 17.374 -4.483 0.746 1.00 59.88 84 ALA A O 1
ATOM 670 N N . GLY A 1 85 ? 16.413 -4.511 2.757 1.00 60.28 85 GLY A N 1
ATOM 671 C CA . GLY A 1 85 ? 17.183 -3.360 3.234 1.00 60.28 85 GLY A CA 1
ATOM 672 C C . GLY A 1 85 ? 17.051 -3.067 4.726 1.00 60.28 85 GLY A C 1
ATOM 673 O O . GLY A 1 85 ? 16.255 -3.669 5.443 1.00 60.28 85 GLY A O 1
ATOM 674 N N . THR A 1 86 ? 17.820 -2.084 5.197 1.00 53.50 86 THR A N 1
ATOM 675 C CA . THR A 1 86 ? 17.870 -1.624 6.600 1.00 53.50 86 THR A CA 1
ATOM 676 C C . THR A 1 86 ? 16.511 -1.194 7.171 1.00 53.50 86 THR A C 1
ATOM 678 O O . THR A 1 86 ? 16.320 -1.274 8.385 1.00 53.50 86 THR A O 1
ATOM 681 N N . LYS A 1 87 ? 15.549 -0.801 6.321 1.00 58.06 87 LYS A N 1
ATOM 682 C CA . LYS A 1 87 ? 14.171 -0.446 6.715 1.00 58.06 87 LYS A CA 1
ATOM 683 C C . LYS A 1 87 ? 13.422 -1.629 7.366 1.00 58.06 87 LYS A C 1
ATOM 685 O O . LYS A 1 87 ? 12.751 -1.431 8.376 1.00 58.06 87 LYS A O 1
ATOM 690 N N . GLN A 1 88 ? 13.620 -2.861 6.880 1.00 57.22 88 GLN A N 1
ATOM 691 C CA . GLN A 1 88 ? 13.047 -4.085 7.472 1.00 57.22 88 GLN A CA 1
ATOM 692 C C . GLN A 1 88 ? 13.611 -4.358 8.882 1.00 57.22 88 GLN A C 1
ATOM 694 O O . GLN A 1 88 ? 12.901 -4.810 9.780 1.00 57.22 88 GLN A O 1
ATOM 699 N N . THR A 1 89 ? 14.890 -4.040 9.102 1.00 56.31 89 THR A N 1
ATOM 700 C CA . THR A 1 89 ? 15.590 -4.242 10.382 1.00 56.31 89 THR A CA 1
ATOM 701 C C . THR A 1 89 ? 15.110 -3.286 11.480 1.00 56.31 89 THR A C 1
ATOM 703 O O . THR A 1 89 ? 15.166 -3.625 12.659 1.00 56.31 89 THR A O 1
ATOM 706 N N . LEU A 1 90 ? 14.633 -2.090 11.119 1.00 56.59 90 LEU A N 1
ATOM 707 C CA . LEU A 1 90 ? 14.063 -1.128 12.075 1.00 56.59 90 LEU A CA 1
ATOM 708 C C . LEU A 1 90 ? 12.660 -1.542 12.532 1.00 56.59 90 LEU A C 1
ATOM 710 O O . LEU A 1 90 ? 12.332 -1.411 13.710 1.00 56.59 90 LEU A O 1
ATOM 714 N N . LEU A 1 91 ? 11.878 -2.112 11.613 1.00 59.22 91 LEU A N 1
ATOM 715 C CA . LEU A 1 91 ? 10.574 -2.715 11.878 1.00 59.22 91 LEU A CA 1
ATOM 716 C C . LEU A 1 91 ? 10.654 -3.791 12.966 1.00 59.22 91 LEU A C 1
ATOM 718 O O . LEU A 1 91 ? 9.925 -3.725 13.952 1.00 59.22 91 LEU A O 1
ATOM 722 N N . SER A 1 92 ? 11.592 -4.739 12.841 1.00 60.09 92 SER A N 1
ATOM 723 C CA . SER A 1 92 ? 11.697 -5.835 13.814 1.00 60.09 92 SER A CA 1
ATOM 724 C C . SER A 1 92 ? 12.133 -5.370 15.207 1.00 60.09 92 SER A C 1
ATOM 726 O O . SER A 1 92 ? 11.846 -6.047 16.190 1.00 60.09 92 SER A O 1
ATOM 728 N N . ARG A 1 93 ? 12.780 -4.204 15.331 1.00 60.69 93 ARG A N 1
ATOM 729 C CA . ARG A 1 93 ? 13.190 -3.647 16.630 1.00 60.69 93 ARG A CA 1
ATOM 730 C C . ARG A 1 93 ? 12.054 -2.976 17.397 1.00 60.69 93 ARG A C 1
ATOM 732 O O . ARG A 1 93 ? 12.090 -2.986 18.621 1.00 60.69 93 ARG A O 1
ATOM 739 N N . HIS A 1 94 ? 11.083 -2.389 16.700 1.00 62.78 94 HIS A N 1
ATOM 740 C CA . HIS A 1 94 ? 9.999 -1.617 17.322 1.00 62.78 94 HIS A CA 1
ATOM 741 C C . HIS A 1 94 ? 8.642 -2.328 17.312 1.00 62.78 94 HIS A C 1
ATOM 743 O O . HIS A 1 94 ? 7.796 -2.002 18.136 1.00 62.78 94 HIS A O 1
ATOM 749 N N . CYS A 1 95 ? 8.454 -3.309 16.428 1.00 68.81 95 CYS A N 1
ATOM 750 C CA . CYS A 1 95 ? 7.221 -4.086 16.293 1.00 68.81 95 CYS A CA 1
ATOM 751 C C . CYS A 1 95 ? 7.329 -5.522 16.836 1.00 68.81 95 CYS A C 1
ATOM 753 O O . CYS A 1 95 ? 6.435 -6.328 16.597 1.00 68.81 95 CYS A O 1
ATOM 755 N N . SER A 1 96 ? 8.414 -5.848 17.548 1.00 59.91 96 SER A N 1
ATOM 756 C CA . SER A 1 96 ? 8.523 -7.083 18.334 1.00 59.91 96 SER A CA 1
ATOM 757 C C . SER A 1 96 ? 8.081 -6.808 19.769 1.00 59.91 96 SER A C 1
ATOM 759 O O . SER A 1 96 ? 8.920 -6.492 20.611 1.00 59.91 96 SER A O 1
ATOM 761 N N . TYR A 1 97 ? 6.782 -6.891 20.034 1.00 45.09 97 TYR A N 1
ATOM 762 C CA . TYR A 1 97 ? 6.226 -7.085 21.374 1.00 45.09 97 TYR A CA 1
ATOM 763 C C . TYR A 1 97 ? 4.941 -7.900 21.276 1.00 45.09 97 TYR A C 1
ATOM 765 O O . TYR A 1 97 ? 4.174 -7.650 20.320 1.00 45.09 97 TYR A O 1
#

Sequence (97 aa):
MEPFIRKETLEASQIEGTHVTLSDIYAYEAGQETFIDEDRRQGTQEIINYLHALTHSRDAITAGKTVTVELLCEMLHRLLSGYAGTKQTLLSRHCSY

pLDDT: mean 83.46, std 12.49, range [45.09, 96.19]

InterPro domains:
  IPR025758 Fic/DOC N-terminal [PF13784] (2-57)
  IPR036597 Fido-like domain superfamily [G3DSA:1.10.3290.10] (1-91)